Protein AF-A0A1F8RR85-F1 (afdb_monomer_lite)

Sequence (75 aa):
MLAVGIGPIGPFEGLIILAVVILIFGVGKMADIGGALGKSIREFRKAAREPDEPEQVTSASSSGEAGPGSSQGSE

Radius of gyration: 21.99 Å; chains: 1; bounding box: 34×72×47 Å

Foldseek 3Di:
DDCPDPDDCDVVNVVVVVVVVCVVCPPVNVVVVCVVVVVVVVVVVVCVVCVPDDDPPPPDDDDDDDDDDDDDDDD

pLDDT: mean 75.28, std 16.96, range [42.44, 95.12]

Structure (mmCIF, N/CA/C/O backbone):
data_AF-A0A1F8RR85-F1
#
_entry.id   AF-A0A1F8RR85-F1
#
loop_
_atom_site.group_PDB
_atom_site.id
_atom_site.type_symbol
_atom_site.label_atom_id
_atom_site.label_alt_id
_atom_site.label_comp_id
_atom_site.label_asym_id
_atom_site.label_entity_id
_atom_site.label_seq_id
_atom_site.pdbx_PDB_ins_code
_atom_site.Cartn_x
_atom_site.Cartn_y
_atom_site.Cartn_z
_atom_site.occupancy
_atom_site.B_iso_or_equiv
_atom_site.auth_seq_id
_atom_site.auth_comp_id
_atom_site.auth_asym_id
_atom_site.auth_atom_id
_atom_site.pdbx_PDB_model_num
ATOM 1 N N . MET A 1 1 ? 12.347 -15.023 -21.637 1.00 44.72 1 MET A N 1
ATOM 2 C CA . MET A 1 1 ? 12.143 -15.966 -20.518 1.00 44.72 1 MET A CA 1
ATOM 3 C C . MET A 1 1 ? 12.914 -15.443 -19.327 1.00 44.72 1 MET A C 1
ATOM 5 O O . MET A 1 1 ? 14.135 -15.459 -19.353 1.00 44.72 1 MET A O 1
ATOM 9 N N . LEU A 1 2 ? 12.200 -14.855 -18.371 1.00 51.72 2 LEU A N 1
ATOM 10 C CA . LEU A 1 2 ? 12.770 -14.128 -17.242 1.00 51.72 2 LEU A CA 1
ATOM 11 C C . LEU A 1 2 ? 12.825 -15.099 -16.060 1.00 51.72 2 LEU A C 1
ATOM 13 O O . LEU A 1 2 ? 11.785 -15.561 -15.596 1.00 51.72 2 LEU A O 1
ATOM 17 N N . ALA A 1 3 ? 14.034 -15.476 -15.648 1.00 61.62 3 ALA A N 1
ATOM 18 C CA . ALA A 1 3 ? 14.256 -16.348 -14.504 1.00 61.62 3 ALA A CA 1
ATOM 19 C C . ALA A 1 3 ? 13.963 -15.568 -13.215 1.00 61.62 3 ALA A C 1
ATOM 21 O O . ALA A 1 3 ? 14.858 -14.983 -12.611 1.00 61.62 3 ALA A O 1
ATOM 22 N N . VAL A 1 4 ? 12.688 -15.536 -12.824 1.00 64.50 4 VAL A N 1
ATOM 23 C CA . VAL A 1 4 ? 12.249 -15.151 -11.479 1.00 64.50 4 VAL A CA 1
ATOM 24 C C . VAL A 1 4 ? 12.650 -16.299 -10.556 1.00 64.50 4 VAL A C 1
ATOM 26 O O . VAL A 1 4 ? 11.936 -17.290 -10.402 1.00 64.50 4 VAL A O 1
ATOM 29 N N . GLY A 1 5 ? 13.887 -16.221 -10.071 1.00 62.84 5 GLY A N 1
ATOM 30 C CA . GLY A 1 5 ? 14.478 -17.195 -9.171 1.00 62.84 5 GLY A CA 1
ATOM 31 C C . GLY A 1 5 ? 13.757 -17.198 -7.829 1.00 62.84 5 GLY A C 1
ATOM 32 O O . GLY A 1 5 ? 13.474 -16.154 -7.253 1.00 62.84 5 GLY A O 1
ATOM 33 N N . ILE A 1 6 ? 13.499 -18.398 -7.322 1.00 66.56 6 ILE A N 1
ATOM 34 C CA . ILE A 1 6 ? 13.002 -18.682 -5.974 1.00 66.56 6 ILE A CA 1
ATOM 35 C C . ILE A 1 6 ? 14.158 -18.434 -4.979 1.00 66.56 6 ILE A C 1
ATOM 37 O O . ILE A 1 6 ? 14.731 -19.359 -4.410 1.00 66.56 6 ILE A O 1
ATOM 41 N N . GLY A 1 7 ? 14.576 -17.174 -4.850 1.00 69.94 7 GLY A N 1
ATOM 42 C CA . GLY A 1 7 ? 15.336 -16.633 -3.718 1.00 69.94 7 GLY A CA 1
ATOM 43 C C . GLY A 1 7 ? 14.391 -15.808 -2.838 1.00 69.94 7 GLY A C 1
ATOM 44 O O . GLY A 1 7 ? 13.250 -15.597 -3.247 1.00 69.94 7 GLY A O 1
ATOM 45 N N . PRO A 1 8 ? 14.787 -15.372 -1.626 1.00 67.19 8 PRO A N 1
ATOM 46 C CA . PRO A 1 8 ? 13.884 -14.630 -0.753 1.00 67.19 8 PRO A CA 1
ATOM 47 C C . PRO A 1 8 ? 13.478 -13.356 -1.483 1.00 67.19 8 PRO A C 1
ATOM 49 O O . PRO A 1 8 ? 14.315 -12.478 -1.676 1.00 67.19 8 PRO A O 1
ATOM 52 N N . ILE A 1 9 ? 12.219 -13.327 -1.922 1.00 67.38 9 ILE A N 1
ATOM 53 C CA . ILE A 1 9 ? 11.619 -12.248 -2.697 1.00 67.38 9 ILE A CA 1
ATOM 54 C C . ILE A 1 9 ? 11.953 -10.957 -1.958 1.00 67.38 9 ILE A C 1
ATOM 56 O O . ILE A 1 9 ? 11.485 -10.725 -0.839 1.00 67.38 9 ILE A O 1
ATOM 60 N N . GLY A 1 10 ? 12.884 -10.194 -2.512 1.00 75.00 10 GLY A N 1
ATOM 61 C CA . GLY A 1 10 ? 13.460 -9.056 -1.830 1.00 75.00 10 GLY A CA 1
ATOM 62 C C . GLY A 1 10 ? 12.420 -7.943 -1.751 1.00 75.00 10 GLY A C 1
ATOM 63 O O . GLY A 1 10 ? 11.572 -7.830 -2.641 1.00 75.00 10 GLY A O 1
ATOM 64 N N . PRO A 1 11 ? 12.496 -7.043 -0.755 1.00 83.44 11 PRO A N 1
ATOM 65 C CA . PRO A 1 11 ? 11.614 -5.874 -0.704 1.00 83.44 11 PRO A CA 1
ATOM 66 C C . PRO A 1 11 ? 11.664 -5.043 -2.002 1.00 83.44 11 PRO A C 1
ATOM 68 O O . PRO A 1 11 ? 10.685 -4.396 -2.365 1.00 83.44 11 PRO A O 1
ATOM 71 N N . PHE A 1 12 ? 12.773 -5.117 -2.747 1.00 85.88 12 PHE A N 1
ATOM 72 C CA . PHE A 1 12 ? 12.933 -4.485 -4.055 1.00 85.88 12 PHE A CA 1
ATOM 73 C C . PHE A 1 12 ? 12.032 -5.066 -5.159 1.00 85.88 12 PHE A C 1
ATOM 75 O O . PHE A 1 12 ? 11.543 -4.303 -5.988 1.00 85.88 12 PHE A O 1
ATOM 82 N N . GLU A 1 13 ? 11.759 -6.373 -5.180 1.00 84.38 13 GLU A N 1
ATOM 83 C CA . GLU A 1 13 ? 10.892 -6.984 -6.204 1.00 84.38 13 GLU A CA 1
ATOM 84 C C . GLU A 1 13 ? 9.425 -6.605 -5.976 1.00 84.38 13 GLU A C 1
ATOM 86 O O . GLU A 1 13 ? 8.723 -6.226 -6.917 1.00 84.38 13 GLU A O 1
ATOM 91 N N . GLY A 1 14 ? 8.987 -6.595 -4.712 1.00 88.75 14 GLY A N 1
ATOM 92 C CA . GLY A 1 14 ? 7.671 -6.075 -4.334 1.00 88.75 14 GLY A CA 1
ATOM 93 C C . GLY A 1 14 ? 7.497 -4.597 -4.696 1.00 88.75 14 GLY A C 1
ATOM 94 O O . GLY A 1 14 ? 6.435 -4.206 -5.178 1.00 88.75 14 GLY A O 1
ATOM 95 N N . LEU A 1 15 ? 8.551 -3.784 -4.540 1.00 90.69 15 LEU A N 1
ATOM 96 C CA . LEU A 1 15 ? 8.530 -2.365 -4.905 1.00 90.69 15 LEU A CA 1
ATOM 97 C C . LEU A 1 15 ? 8.346 -2.149 -6.416 1.00 90.69 15 LEU A C 1
ATOM 99 O O . LEU A 1 15 ? 7.582 -1.271 -6.814 1.00 90.69 15 LEU A O 1
ATOM 103 N N . ILE A 1 16 ? 8.994 -2.960 -7.259 1.00 92.19 16 ILE A N 1
ATOM 104 C CA . ILE A 1 16 ? 8.837 -2.886 -8.722 1.00 92.19 16 ILE A CA 1
ATOM 105 C C . ILE A 1 16 ? 7.403 -3.245 -9.129 1.00 92.19 16 ILE A C 1
ATOM 107 O O . ILE A 1 16 ? 6.794 -2.536 -9.931 1.00 92.19 16 ILE A O 1
ATOM 111 N N . ILE A 1 17 ? 6.833 -4.307 -8.552 1.00 91.06 17 ILE A N 1
ATOM 112 C CA . ILE A 1 17 ? 5.442 -4.705 -8.821 1.00 91.06 17 ILE A CA 1
ATOM 113 C C . ILE A 1 17 ? 4.473 -3.603 -8.369 1.00 91.06 17 ILE A C 1
ATOM 115 O O . ILE A 1 17 ? 3.571 -3.228 -9.120 1.00 91.06 17 ILE A O 1
ATOM 119 N N . LEU A 1 18 ? 4.687 -3.036 -7.179 1.00 91.12 18 LEU A N 1
ATOM 120 C CA . LEU A 1 18 ? 3.889 -1.925 -6.659 1.00 91.12 18 LEU A CA 1
ATOM 121 C C . LEU A 1 18 ? 3.944 -0.705 -7.589 1.00 91.12 18 LEU A C 1
ATOM 123 O O . LEU A 1 18 ? 2.911 -0.089 -7.849 1.00 91.12 18 LEU A O 1
ATOM 127 N N . ALA A 1 19 ? 5.117 -0.386 -8.140 1.00 92.94 19 ALA A N 1
ATOM 128 C CA . ALA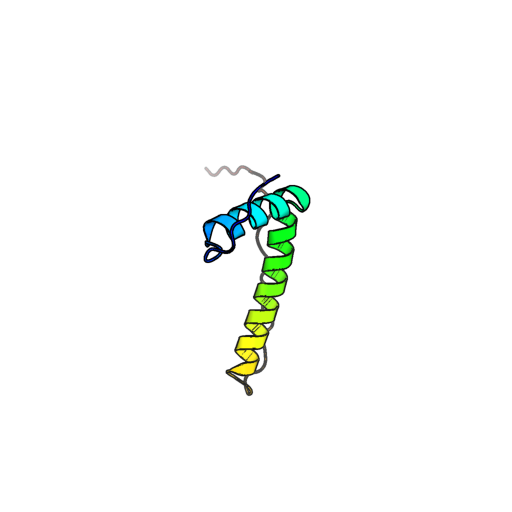 A 1 19 ? 5.269 0.705 -9.097 1.00 92.94 19 ALA A CA 1
ATOM 129 C C . ALA A 1 19 ? 4.447 0.475 -10.378 1.00 92.94 19 ALA A C 1
ATOM 131 O O . ALA A 1 19 ? 3.787 1.400 -10.849 1.00 92.94 19 ALA A O 1
ATOM 132 N N . VAL A 1 20 ? 4.416 -0.753 -10.912 1.00 94.00 20 VAL A N 1
ATOM 133 C CA . VAL A 1 20 ? 3.588 -1.097 -12.087 1.00 94.00 20 VAL A CA 1
ATOM 134 C C . VAL A 1 20 ? 2.097 -0.953 -11.778 1.00 94.00 20 VAL A C 1
ATOM 136 O O . VAL A 1 20 ? 1.356 -0.379 -12.576 1.00 94.00 20 VAL A O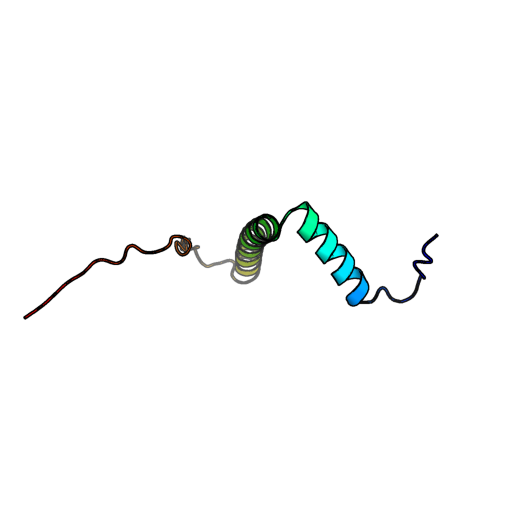 1
ATOM 139 N N . VAL A 1 21 ? 1.649 -1.419 -10.611 1.00 93.19 21 VAL A N 1
ATOM 140 C CA . VAL A 1 21 ? 0.252 -1.267 -10.167 1.00 93.19 21 VAL A CA 1
ATOM 141 C C . VAL A 1 21 ? -0.121 0.216 -10.068 1.00 93.19 21 VAL A C 1
ATOM 143 O O . VAL A 1 21 ? -1.150 0.630 -10.601 1.00 93.19 21 VAL A O 1
ATOM 146 N N . ILE A 1 22 ? 0.736 1.039 -9.463 1.00 92.88 22 ILE A N 1
ATOM 147 C CA . ILE A 1 22 ? 0.538 2.493 -9.379 1.00 92.88 22 ILE A CA 1
ATOM 148 C C . ILE A 1 22 ? 0.514 3.140 -10.768 1.00 92.88 22 ILE A C 1
ATOM 150 O O . ILE A 1 22 ? -0.226 4.096 -10.965 1.00 92.88 22 ILE A O 1
ATOM 154 N N . LEU A 1 23 ? 1.274 2.639 -11.743 1.00 93.62 23 LEU A N 1
ATOM 155 C CA . LEU A 1 23 ? 1.253 3.173 -13.106 1.00 93.62 23 LEU A CA 1
ATOM 156 C C . LEU A 1 23 ? -0.094 2.918 -13.806 1.00 93.62 23 LEU A C 1
ATOM 158 O O . LEU A 1 23 ? -0.576 3.781 -14.534 1.00 93.62 23 LEU A O 1
ATOM 162 N N . ILE A 1 24 ? -0.712 1.756 -13.566 1.00 94.50 24 ILE A N 1
ATOM 163 C CA . ILE A 1 24 ? -2.013 1.380 -14.147 1.00 94.50 24 ILE A CA 1
ATOM 164 C C . ILE A 1 24 ? -3.160 2.132 -13.464 1.00 94.50 24 ILE A C 1
ATOM 166 O O . ILE A 1 24 ? -4.032 2.683 -14.131 1.00 94.50 24 ILE A O 1
ATOM 170 N N . PHE A 1 25 ? -3.176 2.140 -12.130 1.00 91.62 25 PHE A N 1
ATOM 171 C CA . PHE A 1 25 ? -4.270 2.726 -11.349 1.00 91.62 25 PHE A CA 1
ATOM 172 C C . PHE A 1 25 ? -4.089 4.226 -11.073 1.00 91.62 25 PHE A C 1
ATOM 174 O O . PHE A 1 25 ? -5.060 4.925 -10.785 1.00 91.62 25 PHE A O 1
ATOM 181 N N . GLY A 1 26 ? -2.862 4.732 -11.164 1.00 89.88 26 GLY A N 1
ATOM 182 C CA . GLY A 1 26 ? -2.474 6.084 -10.773 1.00 89.88 26 GLY A CA 1
ATOM 183 C C . GLY A 1 26 ? -2.228 6.238 -9.265 1.00 89.88 26 GLY A C 1
ATOM 184 O O . GLY A 1 26 ? -2.826 5.557 -8.428 1.00 89.88 26 GLY A O 1
ATOM 185 N N . VAL A 1 27 ? -1.379 7.207 -8.899 1.00 86.81 27 VAL A N 1
ATOM 186 C CA . VAL A 1 27 ? -1.082 7.556 -7.492 1.00 86.81 27 VAL A CA 1
ATOM 187 C C . VAL A 1 27 ? -2.307 8.080 -6.734 1.00 86.81 27 VAL A C 1
ATOM 189 O O . VAL A 1 27 ? -2.460 7.791 -5.551 1.00 86.81 27 VAL A O 1
ATOM 192 N N . GLY A 1 28 ? -3.211 8.799 -7.413 1.00 88.62 28 GLY A N 1
ATOM 193 C CA . GLY A 1 28 ? -4.401 9.388 -6.790 1.00 88.62 28 GLY A CA 1
ATOM 194 C C . GLY A 1 28 ? -5.403 8.340 -6.303 1.00 88.62 28 GLY A C 1
ATOM 195 O O . GLY A 1 28 ? -5.844 8.392 -5.160 1.00 88.62 28 GLY A O 1
ATOM 196 N N . LYS A 1 29 ? -5.698 7.324 -7.127 1.00 88.69 29 LYS A N 1
ATOM 197 C CA . LYS A 1 29 ? -6.642 6.256 -6.757 1.00 88.69 29 LYS A CA 1
ATOM 198 C C . LYS A 1 29 ? -6.111 5.365 -5.637 1.00 88.69 29 LYS A C 1
ATOM 200 O O . LYS A 1 29 ? -6.885 4.954 -4.777 1.00 88.69 29 LYS A O 1
ATOM 205 N N . MET A 1 30 ? -4.804 5.097 -5.615 1.00 89.38 30 MET A N 1
ATOM 206 C CA . MET A 1 30 ? -4.173 4.355 -4.517 1.00 89.38 30 MET A CA 1
ATOM 207 C C . MET A 1 30 ? -4.195 5.141 -3.200 1.00 89.38 30 MET A C 1
ATOM 209 O O . MET A 1 30 ? -4.454 4.550 -2.152 1.00 89.38 30 MET A O 1
ATOM 213 N N . ALA A 1 31 ? -3.984 6.461 -3.242 1.00 88.19 31 ALA A N 1
ATOM 214 C CA . ALA A 1 31 ? -4.056 7.319 -2.060 1.00 88.19 31 ALA A CA 1
ATOM 215 C C . ALA A 1 31 ? -5.486 7.443 -1.503 1.00 88.19 31 ALA A C 1
ATOM 217 O O . ALA A 1 31 ? -5.662 7.322 -0.293 1.00 88.19 31 ALA A O 1
ATOM 218 N N . ASP A 1 32 ? -6.501 7.601 -2.362 1.00 91.69 32 ASP A N 1
ATOM 219 C CA . ASP A 1 32 ? -7.915 7.639 -1.948 1.00 91.69 32 ASP A CA 1
ATOM 220 C C . ASP A 1 32 ? -8.322 6.356 -1.208 1.00 91.69 32 ASP A C 1
ATOM 222 O O . ASP A 1 32 ? -8.871 6.397 -0.102 1.00 91.69 32 ASP A O 1
ATOM 226 N N . ILE A 1 33 ? -8.009 5.197 -1.799 1.00 92.69 33 ILE A N 1
ATOM 227 C CA . ILE A 1 33 ? -8.323 3.888 -1.214 1.00 92.69 33 ILE A CA 1
ATOM 228 C C . ILE A 1 33 ? -7.523 3.682 0.079 1.00 92.69 33 ILE A C 1
ATOM 230 O O . ILE A 1 33 ? -8.084 3.259 1.089 1.00 92.69 33 ILE A O 1
ATOM 234 N N . GLY A 1 34 ? -6.231 4.022 0.081 1.00 92.44 34 GLY A N 1
ATOM 235 C CA . GLY A 1 34 ? -5.377 3.936 1.265 1.00 92.44 34 GLY A CA 1
ATOM 236 C C . GLY A 1 34 ? -5.846 4.831 2.415 1.00 92.44 34 GLY A C 1
ATOM 237 O O . GLY A 1 34 ? -5.816 4.403 3.567 1.00 92.44 34 GLY A O 1
ATOM 238 N N . GLY A 1 35 ? -6.336 6.037 2.122 1.00 93.75 35 GLY A N 1
ATOM 239 C CA . GLY A 1 35 ? -6.894 6.955 3.115 1.00 93.75 35 GLY A CA 1
ATOM 240 C C . GLY A 1 35 ? -8.177 6.419 3.753 1.00 93.75 35 GLY A C 1
ATOM 241 O O . GLY A 1 35 ? -8.298 6.411 4.980 1.00 93.75 35 GLY A O 1
ATOM 242 N N . ALA A 1 36 ? -9.105 5.905 2.940 1.00 94.00 36 ALA A N 1
ATOM 243 C CA . ALA A 1 36 ? -10.346 5.301 3.426 1.00 94.00 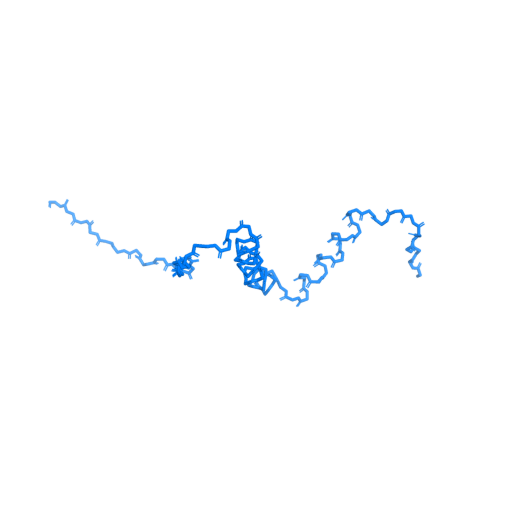36 ALA A CA 1
ATOM 244 C C . ALA A 1 36 ? -10.086 4.038 4.268 1.00 94.00 36 ALA A C 1
ATOM 246 O O . ALA A 1 36 ? -10.632 3.901 5.366 1.00 94.00 36 ALA A O 1
ATOM 247 N N . LEU A 1 37 ? -9.208 3.149 3.789 1.00 95.12 37 LEU A N 1
ATOM 248 C CA . LEU A 1 37 ? -8.798 1.944 4.515 1.00 95.12 37 LEU A CA 1
ATOM 249 C C . LEU A 1 37 ? -8.033 2.288 5.798 1.00 95.12 37 LEU A C 1
ATOM 251 O O . LEU A 1 37 ? -8.278 1.697 6.843 1.00 95.12 37 LEU A O 1
ATOM 255 N N . GLY A 1 38 ? -7.131 3.267 5.761 1.00 94.00 38 GLY A N 1
ATOM 256 C CA . GLY A 1 38 ? -6.384 3.701 6.940 1.00 94.00 38 GLY A CA 1
ATOM 257 C C . GLY A 1 38 ? -7.302 4.236 8.037 1.00 94.00 38 GLY A C 1
ATOM 258 O O . GLY A 1 38 ? -7.102 3.929 9.214 1.00 94.00 38 GLY A O 1
ATOM 259 N N . LYS A 1 39 ? -8.345 4.982 7.655 1.00 93.62 39 LYS A N 1
ATOM 260 C CA . LYS A 1 39 ? -9.352 5.493 8.589 1.00 93.62 39 LYS A CA 1
ATOM 261 C C . LYS A 1 39 ? -10.164 4.354 9.212 1.00 93.62 39 LYS A C 1
ATOM 263 O O . LYS A 1 39 ? -10.270 4.306 10.432 1.00 93.62 39 LYS A O 1
ATOM 268 N N . SER A 1 40 ? -10.641 3.389 8.422 1.00 93.69 40 SER A N 1
ATOM 269 C CA . SER A 1 40 ? -11.389 2.239 8.959 1.00 93.69 40 SER A CA 1
ATOM 270 C C . SER A 1 40 ? -10.536 1.333 9.851 1.00 93.69 40 SER A C 1
ATOM 272 O O . SER A 1 40 ? -10.996 0.896 10.902 1.00 93.69 40 SER A O 1
ATOM 274 N N . ILE A 1 41 ? -9.271 1.100 9.492 1.00 94.25 41 ILE A N 1
ATOM 275 C CA . ILE A 1 41 ? -8.323 0.321 10.303 1.00 94.25 41 ILE A CA 1
ATOM 276 C C . ILE A 1 41 ? -8.005 1.042 11.618 1.00 94.25 41 ILE A C 1
ATOM 278 O O . ILE A 1 41 ? -7.845 0.391 12.653 1.00 94.25 41 ILE A O 1
ATOM 282 N N . ARG A 1 42 ? -7.918 2.377 11.598 1.00 90.75 42 ARG A N 1
ATOM 283 C CA . ARG A 1 42 ? -7.704 3.192 12.799 1.00 90.75 42 ARG A CA 1
ATOM 284 C C . ARG A 1 42 ? -8.878 3.081 13.766 1.00 90.75 42 ARG A C 1
ATOM 286 O O . ARG A 1 42 ? -8.628 2.794 14.935 1.00 90.75 42 ARG A O 1
ATOM 293 N N . GLU A 1 43 ? -10.109 3.252 13.287 1.00 89.19 43 GLU A N 1
ATOM 294 C CA . GLU A 1 43 ? -11.305 3.094 14.129 1.00 89.19 43 GLU A CA 1
ATOM 295 C C . GLU A 1 43 ? -11.444 1.645 14.620 1.00 89.19 43 GLU A C 1
ATOM 297 O O . GLU A 1 43 ? -11.657 1.414 15.806 1.00 89.19 43 GLU A O 1
ATOM 302 N N . PHE A 1 44 ? -11.173 0.646 13.767 1.00 91.25 44 PHE A N 1
ATOM 303 C CA . PHE A 1 44 ? -11.173 -0.763 14.179 1.00 91.25 44 PHE A CA 1
ATOM 304 C C . PHE A 1 44 ? -10.158 -1.040 15.294 1.0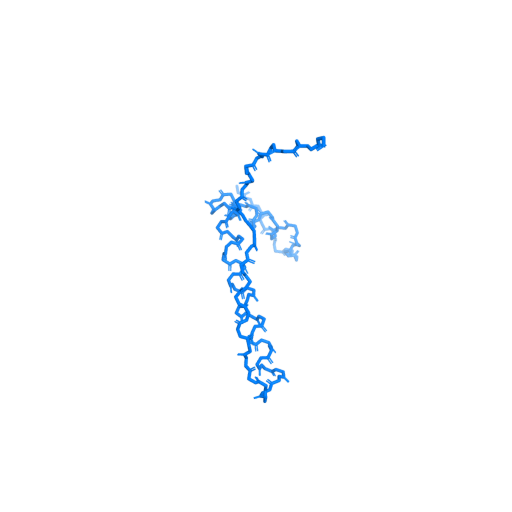0 91.25 44 PHE A C 1
ATOM 306 O O . PHE A 1 44 ? -10.470 -1.706 16.280 1.00 91.25 44 PHE A O 1
ATOM 313 N N . ARG A 1 45 ? -8.935 -0.508 15.173 1.00 89.69 45 ARG A N 1
ATOM 314 C CA . ARG A 1 45 ? -7.911 -0.646 16.217 1.00 89.69 45 ARG A CA 1
ATOM 315 C C . ARG A 1 45 ? -8.320 0.074 17.503 1.00 89.69 45 ARG A C 1
ATOM 317 O O . ARG A 1 45 ? -7.977 -0.417 18.577 1.00 89.69 45 ARG A O 1
ATOM 324 N N . LYS A 1 46 ? -8.992 1.222 17.397 1.00 87.19 46 LYS A N 1
ATOM 325 C CA . LYS A 1 46 ? -9.472 2.003 18.540 1.00 87.19 46 LYS A CA 1
ATOM 326 C C . LYS A 1 46 ? -10.567 1.244 19.290 1.00 87.19 46 LYS A C 1
ATOM 328 O O . LYS A 1 46 ? -10.377 0.943 20.462 1.00 87.19 46 LYS A O 1
ATOM 333 N N . ALA A 1 47 ? -11.606 0.797 18.589 1.00 85.81 47 ALA A N 1
ATOM 334 C CA . ALA A 1 47 ? -12.672 -0.034 19.149 1.00 85.81 47 ALA A CA 1
ATOM 335 C C . ALA A 1 47 ? -12.146 -1.354 19.748 1.00 85.81 47 ALA A C 1
ATOM 337 O O . ALA A 1 47 ? -12.633 -1.817 20.774 1.00 85.81 47 ALA A O 1
ATOM 338 N N . ALA A 1 48 ? -11.111 -1.951 19.145 1.00 87.31 48 ALA A N 1
ATOM 339 C CA . ALA A 1 48 ? -10.475 -3.158 19.674 1.00 87.31 48 ALA A CA 1
ATOM 340 C C . ALA A 1 48 ? -9.644 -2.925 20.953 1.00 87.31 48 ALA A C 1
ATOM 342 O O . ALA A 1 48 ? -9.279 -3.896 21.616 1.00 87.31 48 ALA A O 1
ATOM 343 N N . ARG A 1 49 ? -9.286 -1.675 21.279 1.00 83.44 49 ARG A N 1
ATOM 344 C CA . ARG A 1 49 ? -8.467 -1.316 22.452 1.00 83.44 49 ARG A CA 1
ATOM 345 C C . ARG A 1 49 ? -9.263 -0.630 23.560 1.00 83.44 49 ARG A C 1
ATOM 347 O O . ARG A 1 49 ? -8.915 -0.811 24.721 1.00 83.44 49 ARG A O 1
ATOM 354 N N . GLU A 1 50 ? -10.298 0.123 23.210 1.00 74.31 50 GLU A N 1
ATOM 355 C CA . GLU A 1 50 ? -11.104 0.943 24.120 1.00 74.31 50 GLU A CA 1
ATOM 356 C C . GLU A 1 50 ? -12.594 0.634 23.885 1.00 74.31 50 GLU A C 1
ATOM 358 O O . GLU A 1 50 ? -13.255 1.328 23.114 1.00 74.31 50 GLU A O 1
ATOM 363 N N . PRO A 1 51 ? -13.132 -0.439 24.496 1.00 65.81 51 PRO A N 1
ATOM 364 C CA . PRO A 1 51 ? -14.513 -0.869 24.266 1.00 65.81 51 PRO A CA 1
ATOM 365 C C . PRO A 1 51 ? -15.592 0.051 24.878 1.00 65.81 51 PRO A C 1
ATOM 367 O O . PRO A 1 51 ? -16.766 -0.155 24.587 1.00 65.81 51 PRO A O 1
ATOM 370 N N . ASP A 1 52 ? -15.229 1.053 25.693 1.00 62.53 52 ASP A N 1
ATOM 371 C CA . ASP A 1 52 ? -16.173 1.798 26.551 1.00 62.53 52 ASP A CA 1
ATOM 372 C C . ASP A 1 52 ? -16.291 3.317 26.273 1.00 62.53 52 ASP A C 1
ATOM 374 O O . ASP A 1 52 ? -16.977 4.020 27.016 1.00 62.53 52 ASP A O 1
ATOM 378 N N . GLU A 1 53 ? -15.689 3.860 25.207 1.00 64.50 53 GLU A N 1
ATOM 379 C CA . GLU A 1 53 ? -15.750 5.307 24.914 1.00 64.50 53 GLU A CA 1
ATOM 380 C C . GLU A 1 53 ? -16.630 5.646 23.690 1.00 64.50 53 GLU A C 1
ATOM 382 O O . GLU A 1 53 ? -16.399 5.115 22.601 1.00 64.50 53 GLU A O 1
ATOM 387 N N . PRO A 1 54 ? -17.640 6.539 23.813 1.00 58.78 54 PRO A N 1
ATOM 388 C CA . PRO A 1 54 ? -18.505 6.907 22.693 1.00 58.78 54 PRO A CA 1
ATOM 389 C C . PRO A 1 54 ? -17.745 7.734 21.642 1.00 58.78 54 PRO A C 1
ATOM 391 O O . PRO A 1 54 ? -17.143 8.767 21.943 1.00 58.78 54 PRO A O 1
ATOM 394 N N . GLU A 1 55 ? -17.792 7.292 20.381 1.00 64.69 55 GLU A N 1
ATOM 395 C CA . GLU A 1 55 ? -17.087 7.931 19.267 1.00 64.69 55 GLU A CA 1
ATOM 396 C C . GLU A 1 55 ? -17.613 9.341 18.950 1.00 64.69 55 GLU A C 1
ATOM 398 O O . GLU A 1 55 ? -18.706 9.526 18.414 1.00 64.69 55 GLU A O 1
ATOM 403 N N . GLN A 1 56 ? -16.783 10.360 19.191 1.00 58.12 56 GLN A N 1
ATOM 404 C CA . GLN A 1 56 ? -16.922 11.657 18.531 1.00 58.12 56 GLN A CA 1
ATOM 405 C C . GLN A 1 56 ? -16.339 11.559 17.118 1.00 58.12 56 GLN A C 1
ATOM 407 O O . GLN A 1 56 ? -15.125 11.645 16.916 1.00 58.12 56 GLN A O 1
ATOM 412 N N . VAL A 1 57 ? -17.220 11.379 16.134 1.00 55.03 57 VAL A N 1
ATOM 413 C CA . VAL A 1 57 ? -16.885 11.372 14.707 1.00 55.03 57 VAL A CA 1
ATOM 414 C C . VAL A 1 57 ? -16.447 12.778 14.292 1.00 55.03 57 VAL A C 1
ATOM 416 O O . VAL A 1 57 ? -17.247 13.601 13.847 1.00 55.03 57 VAL A O 1
ATOM 419 N N . THR A 1 58 ? -15.159 13.084 14.441 1.00 51.75 58 THR A N 1
ATOM 420 C CA . THR A 1 58 ? -14.582 14.282 13.828 1.00 51.75 58 THR A CA 1
ATOM 421 C C . THR A 1 58 ? -14.377 14.026 12.336 1.00 51.75 58 THR A C 1
ATOM 423 O O . THR A 1 58 ? -13.474 13.316 11.8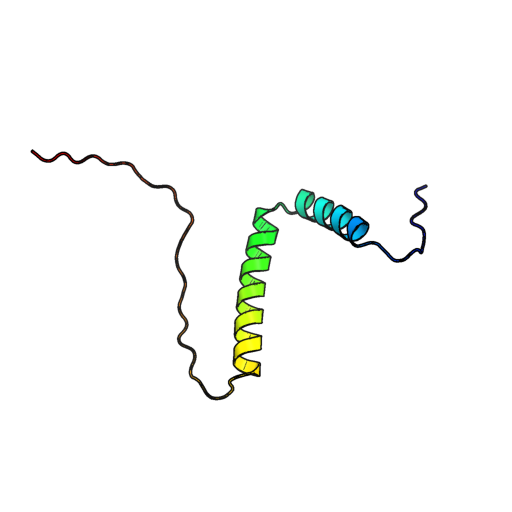78 1.00 51.75 58 THR A O 1
ATOM 426 N N . SER A 1 59 ? -15.300 14.578 11.552 1.00 55.50 59 SER A N 1
ATOM 427 C CA . SER A 1 59 ? -15.153 14.723 10.112 1.00 55.50 59 SER A CA 1
ATOM 428 C C . SER A 1 59 ? -14.052 15.752 9.848 1.00 55.50 59 SER A C 1
ATOM 430 O O . SER A 1 59 ? -14.290 16.957 9.854 1.00 55.50 59 SER A O 1
ATOM 432 N N . ALA A 1 60 ? -12.818 15.278 9.670 1.00 51.34 60 ALA A N 1
ATOM 433 C CA . ALA A 1 60 ? -11.722 16.109 9.190 1.00 51.34 60 ALA A CA 1
ATOM 434 C C . ALA A 1 60 ? -11.976 16.479 7.722 1.00 51.34 60 ALA A C 1
ATOM 436 O O . ALA A 1 60 ? -11.657 15.728 6.800 1.00 51.34 60 ALA A O 1
ATOM 437 N N . SER A 1 61 ? -12.604 17.639 7.550 1.00 54.66 61 SER A N 1
ATOM 438 C CA . SER A 1 61 ? -12.465 18.489 6.375 1.00 54.66 61 SER A CA 1
ATOM 439 C C . SER A 1 61 ? -11.037 19.057 6.287 1.00 54.66 61 SER A C 1
ATOM 441 O O . SER A 1 61 ? -10.344 19.203 7.297 1.00 54.66 61 SER A O 1
ATOM 443 N N . SER A 1 62 ? -10.667 19.454 5.068 1.00 47.88 62 SER A N 1
ATOM 444 C CA . SER A 1 62 ? -9.407 20.055 4.602 1.00 47.88 62 SER A CA 1
ATOM 445 C C . SER A 1 62 ? -8.294 19.042 4.272 1.00 47.88 62 SER A C 1
ATOM 447 O O . SER A 1 62 ? -8.018 18.130 5.036 1.00 47.88 62 SER A O 1
ATOM 449 N N . SER A 1 63 ? -7.599 19.117 3.141 1.00 49.47 63 SER A N 1
ATOM 450 C CA . SER A 1 63 ? -7.363 20.251 2.249 1.00 49.47 63 SER A CA 1
ATOM 451 C C . SER A 1 63 ? -7.184 19.765 0.816 1.00 49.47 63 SER A C 1
ATOM 453 O O . SER A 1 63 ? -6.525 18.756 0.576 1.00 49.47 63 SER A O 1
ATOM 455 N N . GLY A 1 64 ? -7.721 20.528 -0.128 1.00 49.66 64 GLY A N 1
ATOM 456 C CA . GLY A 1 64 ? -7.512 20.291 -1.544 1.00 49.66 64 GLY A CA 1
ATOM 457 C C . GLY A 1 64 ? -8.268 21.270 -2.424 1.00 49.66 64 GLY A C 1
ATOM 458 O O . GLY A 1 64 ? -8.860 20.829 -3.394 1.00 49.66 64 GLY A O 1
ATOM 459 N N . GLU A 1 65 ? -8.274 22.570 -2.109 1.00 42.44 65 GLU A N 1
ATOM 460 C CA . GLU A 1 65 ? -8.593 23.557 -3.143 1.00 42.44 65 GLU A CA 1
ATOM 461 C C . GLU A 1 65 ? -7.788 24.845 -2.948 1.00 42.44 65 GLU A C 1
ATOM 463 O O . GLU A 1 65 ? -7.676 25.393 -1.851 1.00 42.44 65 GLU A O 1
ATOM 468 N N . ALA A 1 66 ? -7.131 25.225 -4.041 1.00 49.81 66 ALA A N 1
ATOM 469 C CA 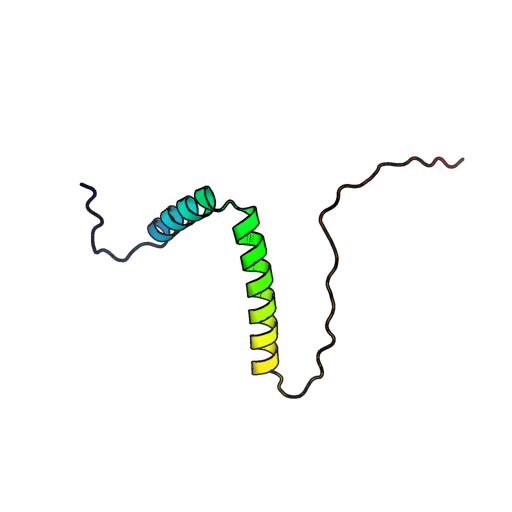. ALA A 1 66 ? -6.211 26.333 -4.195 1.00 49.81 66 ALA A CA 1
ATOM 470 C C . ALA A 1 66 ? -6.904 27.683 -3.950 1.00 49.81 66 ALA A C 1
ATOM 472 O O . ALA A 1 66 ? -8.064 27.873 -4.303 1.00 49.81 66 ALA A O 1
ATOM 473 N N . GLY A 1 67 ? -6.181 28.621 -3.333 1.00 54.41 67 GLY A N 1
ATOM 474 C CA . GLY A 1 67 ? -6.736 29.907 -2.918 1.00 54.41 67 GLY A CA 1
ATOM 475 C C . GLY A 1 67 ? -7.110 30.850 -4.066 1.00 54.41 67 GLY A C 1
ATOM 476 O O . GLY A 1 67 ? -6.596 30.721 -5.176 1.00 54.41 67 GLY A O 1
ATOM 477 N N . PRO A 1 68 ? -7.917 31.882 -3.780 1.00 53.69 68 PRO A N 1
ATOM 478 C CA . PRO A 1 68 ? -7.906 33.123 -4.525 1.00 53.69 68 PRO A CA 1
ATOM 479 C C . PRO A 1 68 ? -7.098 34.166 -3.741 1.00 53.69 68 PRO A C 1
ATOM 481 O O . PRO A 1 68 ? -7.387 34.479 -2.587 1.00 53.69 68 PRO A O 1
ATOM 484 N N . GLY A 1 69 ? -6.060 34.708 -4.376 1.00 66.56 69 GLY A N 1
ATOM 485 C CA . GLY A 1 69 ? -5.443 35.942 -3.912 1.00 66.56 69 GLY A CA 1
ATOM 486 C C . GLY A 1 69 ? -6.450 37.086 -4.011 1.00 66.56 69 GLY A C 1
ATOM 487 O O . GLY A 1 69 ? -7.033 37.310 -5.068 1.00 66.56 69 GLY A O 1
ATOM 488 N N . SER A 1 70 ? -6.632 37.824 -2.922 1.00 55.81 70 SER A N 1
ATOM 489 C CA . SER A 1 70 ? -7.354 39.094 -2.934 1.00 55.81 70 SER A CA 1
ATOM 490 C C . SER A 1 70 ? -6.782 40.035 -1.877 1.00 55.81 70 SER A C 1
ATOM 492 O O . SER A 1 70 ? -7.028 39.890 -0.684 1.00 55.81 70 SER A O 1
ATOM 494 N N . SER A 1 71 ? -5.958 40.960 -2.368 1.00 63.50 71 SER A N 1
ATOM 495 C CA . SER A 1 71 ? -6.008 42.400 -2.088 1.00 63.50 71 SER A CA 1
ATOM 496 C C . SER A 1 71 ? -6.714 42.882 -0.809 1.00 63.50 71 SER A C 1
ATOM 498 O O . SER A 1 71 ? -7.938 42.861 -0.751 1.00 63.50 71 SER A O 1
ATOM 500 N N . GLN A 1 72 ? -5.957 43.493 0.104 1.00 54.03 72 GLN A N 1
ATOM 501 C CA . GLN A 1 72 ? -6.303 44.729 0.837 1.00 54.03 72 GLN A CA 1
ATOM 502 C C . GLN A 1 72 ? -5.040 45.092 1.658 1.00 54.03 72 GLN A C 1
ATOM 504 O O . GLN A 1 72 ? -4.530 44.231 2.360 1.00 54.03 72 GLN A O 1
ATOM 509 N N . GLY A 1 73 ? -4.378 46.248 1.576 1.00 61.28 73 GLY A N 1
ATOM 510 C CA . GLY A 1 73 ? -4.858 47.589 1.269 1.00 61.28 73 GLY A CA 1
ATOM 511 C C . GLY A 1 73 ? -5.327 48.255 2.562 1.00 61.28 73 GLY A C 1
ATOM 512 O O . GLY A 1 73 ? -6.520 48.229 2.835 1.00 61.28 73 GLY A O 1
ATOM 513 N N . SER A 1 74 ? -4.407 48.803 3.356 1.00 59.38 74 SER A N 1
ATOM 514 C CA . SER A 1 74 ? -4.736 49.647 4.511 1.00 59.38 74 SER A CA 1
ATOM 515 C C . SER A 1 74 ? -3.608 50.648 4.753 1.00 59.38 74 SER A C 1
ATOM 517 O O . SER A 1 74 ? -2.554 50.294 5.288 1.00 59.38 74 SER A O 1
ATOM 519 N N . GLU A 1 75 ? -3.847 51.864 4.267 1.00 57.94 75 GLU A N 1
ATOM 520 C CA . GLU A 1 75 ? -3.539 53.098 5.000 1.00 57.94 75 GLU A CA 1
ATOM 521 C C . GLU A 1 75 ? -4.425 53.194 6.253 1.00 57.94 75 GLU A C 1
ATOM 523 O O . GLU A 1 75 ? -5.532 52.598 6.235 1.00 57.94 75 GLU A O 1
#

Secondary structure (DSSP, 8-state):
------S---HHHHHHHHHHHHHHH-HHHHHHHHHHHHHHHHHHHHHTT-TT-------------PPPP------